Protein AF-A0A6C0AW39-F1 (afdb_monomer_lite)

pLDDT: mean 78.59, std 9.31, range [44.12, 91.0]

InterPro domains:
  IPR001810 F-box domain [PF12937] (2-44)
  IPR001810 F-box domain [PS50181] (1-45)
  IPR036047 F-box-like domain superfamily [SSF81383] (2-57)

Foldseek 3Di:
DDDDDLVVVLVVLLPDELLVLLVQLVVDPVSVVSCVVVLCSCCSHDPVSVVQVVVQVVDDVVVHNSSVVVNVVSNQVSCCVPPPVVVVDDSVNSVVVVVVVVVVVD

Radius of gyration: 15.2 Å; chains: 1; bounding box: 42×30×38 Å

Sequence (106 aa):
MEYIPVELVIKVYTYCSAKELCSCDVLSRKWNNFSKENSYIWRNCRQWSLRFWDNAEARNPKLSKPLKSYRKEVFRLLHYEEMIAPYKISIEEYILMWKYFDTIKN

Organism: NCBI:txid1070528

Structure (mmCIF, N/CA/C/O backbone):
data_AF-A0A6C0AW39-F1
#
_entry.id   AF-A0A6C0AW39-F1
#
loop_
_atom_site.group_PDB
_atom_site.id
_atom_site.type_symbol
_atom_site.label_atom_id
_atom_site.label_alt_id
_atom_site.label_comp_id
_atom_site.label_asym_id
_atom_site.label_entity_id
_atom_site.label_seq_id
_atom_site.pdbx_PDB_ins_code
_atom_site.Cartn_x
_atom_site.Cartn_y
_atom_site.Cartn_z
_atom_site.occupancy
_atom_site.B_iso_or_equiv
_atom_site.auth_seq_id
_atom_site.auth_comp_id
_atom_site.auth_asym_id
_atom_site.auth_atom_id
_atom_site.pdbx_PDB_model_num
ATOM 1 N N . MET A 1 1 ? -26.466 10.382 11.644 1.00 44.12 1 MET A N 1
ATOM 2 C CA . MET A 1 1 ? -25.697 9.377 10.883 1.00 44.12 1 MET A CA 1
ATOM 3 C C . MET A 1 1 ? -24.927 8.557 11.891 1.00 44.12 1 MET A C 1
ATOM 5 O O . MET A 1 1 ? -24.045 9.107 12.539 1.00 44.12 1 MET A O 1
ATOM 9 N N . GLU A 1 2 ? -25.324 7.305 12.097 1.00 51.59 2 GLU A N 1
ATOM 10 C CA . GLU A 1 2 ? -24.568 6.380 12.941 1.00 51.59 2 GLU A CA 1
ATOM 11 C C . GLU A 1 2 ? -23.183 6.172 12.323 1.00 51.59 2 GLU A C 1
ATOM 13 O O . GLU A 1 2 ? -23.048 5.930 11.122 1.00 51.59 2 GLU A O 1
ATOM 18 N N . TYR A 1 3 ? -22.143 6.363 13.130 1.00 80.00 3 TYR A N 1
ATOM 19 C CA . TYR A 1 3 ? -20.775 6.123 12.698 1.00 80.00 3 TYR A CA 1
ATOM 20 C C . TYR A 1 3 ? -20.548 4.616 12.598 1.00 80.00 3 TYR A C 1
ATOM 22 O O . TYR A 1 3 ? -20.852 3.878 13.532 1.00 80.00 3 TYR A O 1
ATOM 30 N N . ILE A 1 4 ? -19.985 4.166 11.475 1.00 82.62 4 ILE A N 1
ATOM 31 C CA . ILE A 1 4 ? -19.530 2.782 11.330 1.00 82.62 4 ILE A CA 1
ATOM 32 C C . ILE A 1 4 ? -18.426 2.536 12.375 1.00 82.62 4 ILE A C 1
ATOM 34 O O . ILE A 1 4 ? -17.472 3.323 12.415 1.00 82.62 4 ILE A O 1
ATOM 38 N N . PRO A 1 5 ? -18.517 1.474 13.196 1.00 91.00 5 PRO A N 1
ATOM 39 C CA . PRO A 1 5 ? -17.470 1.126 14.152 1.00 91.00 5 PRO A CA 1
ATOM 40 C C . PRO A 1 5 ? -16.124 0.893 13.460 1.00 91.00 5 PRO A C 1
ATOM 42 O O . PRO A 1 5 ? -16.060 0.269 12.396 1.00 91.00 5 PRO A O 1
ATOM 45 N N . VAL A 1 6 ? -15.038 1.368 14.074 1.00 88.56 6 VAL A N 1
ATOM 46 C CA . VAL A 1 6 ? -13.672 1.242 13.535 1.00 88.56 6 VAL A CA 1
ATOM 47 C C . VAL A 1 6 ? -13.304 -0.222 13.303 1.00 88.56 6 VAL A C 1
ATOM 49 O O . VAL A 1 6 ? -12.708 -0.562 12.282 1.00 88.56 6 VAL A O 1
ATOM 52 N N . GLU A 1 7 ? -13.728 -1.105 14.200 1.00 90.12 7 GLU A N 1
ATOM 53 C CA . GLU A 1 7 ? -13.486 -2.544 14.131 1.00 90.12 7 GLU A CA 1
ATOM 54 C C . GLU A 1 7 ? -14.136 -3.160 12.889 1.00 90.12 7 GLU A C 1
ATOM 56 O O . GLU A 1 7 ? -13.554 -4.031 12.239 1.00 90.12 7 GLU A O 1
ATOM 61 N N . LEU A 1 8 ? -15.328 -2.681 12.521 1.00 90.38 8 LEU A N 1
ATOM 62 C CA . LEU A 1 8 ? -16.035 -3.157 11.337 1.00 90.38 8 LEU A CA 1
ATOM 63 C C . LEU A 1 8 ? -15.324 -2.706 10.059 1.00 90.38 8 LEU A C 1
ATOM 65 O O . LEU A 1 8 ? -15.179 -3.498 9.130 1.00 90.38 8 LEU A O 1
ATOM 69 N N . VAL A 1 9 ? -14.820 -1.470 10.037 1.00 89.62 9 VAL A N 1
ATOM 70 C CA . VAL A 1 9 ? -14.007 -0.955 8.927 1.00 89.62 9 VAL A CA 1
ATOM 71 C C . VAL A 1 9 ? -12.736 -1.785 8.752 1.00 89.62 9 VAL A C 1
ATOM 73 O O . VAL A 1 9 ? -12.449 -2.217 7.637 1.00 89.62 9 VAL A O 1
ATOM 76 N N . ILE A 1 10 ? -11.998 -2.050 9.838 1.00 89.19 10 ILE A N 1
ATOM 77 C CA . ILE A 1 10 ? -10.793 -2.895 9.808 1.00 89.19 10 ILE A CA 1
ATOM 78 C C . ILE A 1 10 ? -11.140 -4.264 9.227 1.00 89.19 10 ILE A C 1
ATOM 80 O O . ILE A 1 10 ? -10.450 -4.748 8.332 1.00 89.19 10 ILE A O 1
ATOM 84 N N . LYS A 1 11 ? -12.236 -4.870 9.697 1.00 87.94 11 LYS A N 1
ATOM 85 C CA . LYS A 1 11 ? -12.681 -6.181 9.226 1.00 87.94 11 LYS A CA 1
ATOM 86 C C . LYS A 1 11 ? -12.993 -6.169 7.731 1.00 87.94 11 LYS A C 1
ATOM 88 O O . LYS A 1 11 ? -12.504 -7.044 7.028 1.00 87.94 11 LYS A O 1
ATOM 93 N N . VAL A 1 12 ? -13.719 -5.172 7.221 1.00 88.44 12 VAL A N 1
ATOM 94 C CA . VAL A 1 12 ? -13.960 -5.019 5.772 1.00 88.44 12 VAL A CA 1
ATOM 95 C C . VAL A 1 12 ? -12.640 -4.902 5.014 1.00 88.44 12 VAL A C 1
ATOM 97 O O . VAL A 1 12 ? -12.418 -5.627 4.049 1.00 88.44 12 VAL A O 1
ATOM 100 N N . TYR A 1 13 ? -11.730 -4.060 5.500 1.00 86.94 13 TYR A N 1
ATOM 101 C CA . TYR A 1 13 ? -10.433 -3.837 4.874 1.00 86.94 13 TYR A CA 1
ATOM 102 C C . TYR A 1 13 ? -9.572 -5.111 4.801 1.00 86.94 13 TYR A C 1
ATOM 104 O O . TYR A 1 13 ? -8.773 -5.245 3.878 1.00 86.94 13 TYR A O 1
ATOM 112 N N . THR A 1 14 ? -9.736 -6.075 5.718 1.00 82.25 14 THR A N 1
ATOM 113 C CA . THR A 1 14 ? -9.021 -7.363 5.625 1.00 82.25 14 THR A CA 1
ATOM 114 C C . THR A 1 14 ? -9.432 -8.223 4.429 1.00 82.25 14 THR A C 1
ATOM 116 O O . THR A 1 14 ? -8.650 -9.082 4.029 1.00 82.25 14 THR A O 1
ATOM 119 N N . TYR A 1 15 ? -10.609 -7.978 3.843 1.00 84.94 15 TYR A N 1
ATOM 120 C CA . TYR A 1 15 ? -11.073 -8.645 2.622 1.00 84.94 15 TYR A CA 1
ATOM 121 C C . TYR A 1 15 ? -10.711 -7.880 1.346 1.00 84.94 15 TYR A C 1
ATOM 123 O O . TYR A 1 15 ? -10.841 -8.427 0.253 1.00 84.94 15 TYR A O 1
ATOM 131 N N . CYS A 1 16 ? -10.257 -6.633 1.473 1.00 83.69 16 CYS A N 1
ATOM 132 C CA . CYS A 1 16 ? -9.866 -5.813 0.340 1.00 83.69 16 CYS A CA 1
ATOM 133 C C . CYS A 1 16 ? -8.477 -6.208 -0.175 1.00 83.69 16 CYS A C 1
ATOM 135 O O . CYS A 1 16 ? -7.531 -6.447 0.579 1.00 83.69 16 CYS A O 1
ATOM 137 N N . SER A 1 17 ? -8.337 -6.203 -1.493 1.00 82.00 17 SER A N 1
ATOM 138 C CA . SER A 1 17 ? -7.048 -6.225 -2.168 1.00 82.00 17 SER A CA 1
ATOM 139 C C . SER A 1 17 ? -6.259 -4.937 -1.906 1.00 82.00 17 SER A C 1
ATOM 141 O O . SER A 1 17 ? -6.815 -3.884 -1.587 1.00 82.00 17 SER A O 1
ATOM 143 N N . ALA A 1 18 ? -4.942 -4.991 -2.128 1.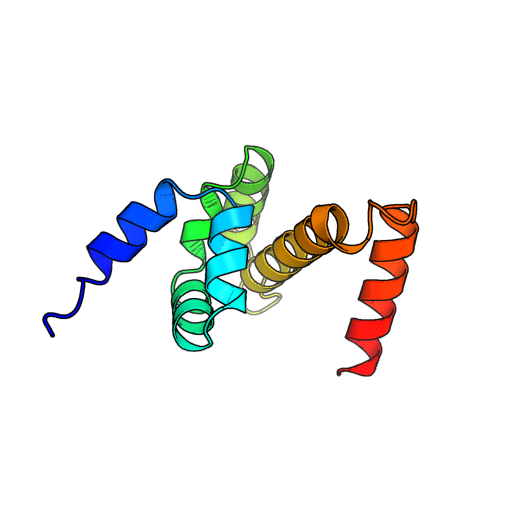00 79.44 18 ALA A N 1
ATOM 144 C CA . ALA A 1 18 ? -4.073 -3.814 -2.054 1.00 79.44 18 ALA A CA 1
ATOM 145 C C . ALA A 1 18 ? -4.583 -2.657 -2.931 1.00 79.44 18 ALA A C 1
ATOM 147 O O . ALA A 1 18 ? -4.518 -1.496 -2.535 1.00 79.44 18 ALA A O 1
ATOM 148 N N . LYS A 1 19 ? -5.125 -2.999 -4.107 1.00 77.94 19 LYS A N 1
ATOM 149 C CA . LYS A 1 19 ? -5.706 -2.058 -5.063 1.00 77.94 19 LYS A CA 1
ATOM 150 C C . LYS A 1 19 ? -6.889 -1.305 -4.456 1.00 77.94 19 LYS A C 1
ATOM 152 O O . LYS A 1 19 ? -6.877 -0.079 -4.439 1.00 77.94 19 LYS A O 1
ATOM 157 N N . GLU A 1 20 ? -7.858 -2.023 -3.896 1.00 84.62 20 GLU A N 1
ATOM 158 C CA . GLU A 1 20 ? -9.050 -1.422 -3.283 1.00 84.62 20 GLU A CA 1
ATOM 159 C C . GLU A 1 20 ? -8.687 -0.539 -2.080 1.00 84.62 20 GLU A C 1
ATOM 161 O O . GLU A 1 20 ? -9.175 0.586 -1.970 1.00 84.62 20 GLU A O 1
ATOM 166 N N . LEU A 1 21 ? -7.758 -0.994 -1.231 1.00 85.06 21 LEU A N 1
ATOM 167 C CA . LEU A 1 21 ? -7.250 -0.204 -0.103 1.00 85.06 21 LEU A CA 1
ATOM 168 C C . LEU A 1 21 ? -6.573 1.095 -0.569 1.00 85.06 21 LEU A C 1
ATOM 170 O O . LEU A 1 21 ? -6.801 2.164 0.005 1.00 85.06 21 LEU A O 1
ATOM 174 N N . CYS A 1 22 ? -5.768 1.027 -1.635 1.00 79.44 22 CYS A N 1
ATOM 175 C CA . CYS A 1 22 ? -5.139 2.202 -2.235 1.00 79.44 22 CYS A CA 1
ATOM 176 C C . CYS A 1 22 ? -6.177 3.165 -2.809 1.00 79.44 22 CYS A C 1
ATOM 178 O O . CYS A 1 22 ? -6.056 4.372 -2.601 1.00 79.44 22 CYS A O 1
ATOM 180 N N . SER A 1 23 ? -7.208 2.656 -3.489 1.00 81.50 23 SER A N 1
ATOM 181 C CA . SER A 1 23 ? -8.294 3.490 -4.004 1.00 81.50 23 SER A CA 1
ATOM 182 C C . SER A 1 23 ? -8.984 4.255 -2.871 1.00 81.50 23 SER A C 1
ATOM 184 O O . SER A 1 23 ? -9.122 5.475 -2.960 1.00 81.50 23 SER A O 1
ATOM 186 N N . CYS A 1 24 ? -9.328 3.596 -1.758 1.00 83.75 24 CYS A N 1
ATOM 187 C CA . CYS A 1 24 ? -9.917 4.263 -0.590 1.00 83.75 24 CYS A CA 1
ATOM 188 C C . CYS A 1 24 ? -9.029 5.397 -0.048 1.00 83.75 24 CYS A C 1
ATOM 190 O O . CYS A 1 24 ? -9.511 6.493 0.250 1.00 83.75 24 CYS A O 1
ATOM 192 N N . ASP A 1 25 ? -7.724 5.152 0.038 1.00 84.25 25 ASP A N 1
ATOM 193 C CA . ASP A 1 25 ? -6.734 6.101 0.546 1.00 84.25 25 ASP A CA 1
ATOM 194 C C . ASP A 1 25 ? -6.503 7.323 -0.352 1.00 84.25 25 ASP A C 1
ATOM 196 O O . ASP A 1 25 ? -6.089 8.370 0.154 1.00 84.25 25 ASP A O 1
ATOM 200 N N . VAL A 1 26 ? -6.709 7.194 -1.664 1.00 78.44 26 VAL A N 1
ATOM 201 C CA . VAL A 1 26 ? -6.609 8.310 -2.621 1.00 78.44 26 VAL A CA 1
ATOM 202 C C . VAL A 1 26 ? -7.888 9.145 -2.608 1.00 78.44 26 VAL A C 1
ATOM 204 O O . VAL A 1 26 ? -7.824 10.369 -2.702 1.00 78.44 26 VAL A O 1
ATOM 207 N N . LEU A 1 27 ? -9.046 8.502 -2.432 1.00 79.12 27 LEU A N 1
ATOM 208 C CA . LEU A 1 27 ? -10.356 9.155 -2.475 1.00 79.12 27 LEU A CA 1
ATOM 209 C C . LEU A 1 27 ? -10.633 10.066 -1.268 1.00 79.12 27 LEU A C 1
ATOM 211 O O . LEU A 1 27 ? -11.456 10.975 -1.365 1.00 79.12 27 LEU A O 1
ATOM 215 N N . SER A 1 28 ? -9.982 9.850 -0.119 1.00 84.19 28 SER A N 1
ATOM 216 C CA . SER A 1 28 ? -10.201 10.689 1.065 1.00 84.19 28 SER A CA 1
ATOM 217 C C . SER A 1 28 ? -8.996 10.777 1.986 1.00 84.19 28 SER A C 1
ATOM 219 O O . SER A 1 28 ? -8.407 9.772 2.382 1.00 84.19 28 SER A O 1
ATOM 221 N N . ARG A 1 29 ? -8.730 11.992 2.481 1.00 84.50 29 ARG A N 1
ATOM 222 C CA . ARG A 1 29 ? -7.756 12.228 3.557 1.00 84.50 29 ARG A CA 1
ATOM 223 C C . ARG A 1 29 ? -8.116 11.472 4.844 1.00 84.50 29 ARG A C 1
ATOM 225 O O . ARG A 1 29 ? -7.213 11.045 5.557 1.00 84.50 29 ARG A O 1
ATOM 232 N N . LYS A 1 30 ? -9.412 11.280 5.128 1.00 88.25 30 LYS A N 1
ATOM 233 C CA . LYS A 1 30 ? -9.880 10.540 6.311 1.00 88.25 30 LYS A CA 1
ATOM 234 C C . LYS A 1 30 ? -9.499 9.061 6.215 1.00 88.25 30 LYS A C 1
ATOM 236 O O . LYS A 1 30 ? -8.879 8.546 7.139 1.00 88.25 30 LYS A O 1
ATOM 241 N N . TRP A 1 31 ? -9.790 8.420 5.081 1.00 86.94 31 TRP A N 1
ATOM 242 C CA . TRP A 1 31 ? -9.391 7.033 4.810 1.00 86.94 31 TRP A CA 1
ATOM 243 C C . TRP A 1 31 ? -7.870 6.882 4.777 1.00 86.94 31 TRP A C 1
ATOM 245 O O . TRP A 1 31 ? -7.325 5.993 5.423 1.00 86.94 31 TRP A O 1
ATOM 255 N N . ASN A 1 32 ? -7.172 7.835 4.153 1.00 85.50 32 ASN A N 1
ATOM 256 C CA . ASN A 1 32 ? -5.716 7.845 4.118 1.00 85.50 32 ASN A CA 1
ATOM 257 C C . ASN A 1 32 ? -5.087 7.816 5.518 1.00 85.50 32 ASN A C 1
ATOM 259 O O . ASN A 1 32 ? -4.152 7.043 5.752 1.00 85.50 32 ASN A O 1
ATOM 263 N N . ASN A 1 33 ? -5.580 8.670 6.422 1.00 87.31 33 ASN A N 1
ATOM 264 C CA . ASN A 1 33 ? -5.111 8.758 7.803 1.00 87.31 33 ASN A CA 1
ATOM 265 C C . ASN A 1 33 ? -5.486 7.503 8.596 1.00 87.31 33 ASN A C 1
ATOM 267 O O . ASN A 1 33 ? -4.618 6.932 9.251 1.00 87.31 33 ASN A O 1
ATOM 271 N N . PHE A 1 34 ? -6.709 6.999 8.431 1.00 89.12 34 PHE A N 1
ATOM 272 C CA . PHE A 1 34 ? -7.144 5.742 9.035 1.00 89.12 34 PHE A CA 1
ATOM 273 C C . PHE A 1 34 ? -6.209 4.574 8.681 1.00 89.12 34 PHE A C 1
ATOM 275 O O . PHE A 1 34 ? -5.716 3.876 9.566 1.00 89.12 34 PHE A O 1
ATOM 282 N N . SER A 1 35 ? -5.864 4.413 7.401 1.00 84.38 35 SER A N 1
ATOM 283 C CA . SER A 1 35 ? -4.913 3.393 6.942 1.00 84.38 35 SER A CA 1
ATOM 284 C C . SER A 1 35 ? -3.471 3.658 7.399 1.00 84.38 35 SER A C 1
ATOM 286 O O . SER A 1 35 ? -2.634 2.758 7.350 1.00 84.38 35 SER A O 1
ATOM 288 N N . LYS A 1 36 ? -3.112 4.903 7.776 1.00 82.06 36 LYS A N 1
ATOM 289 C CA . LYS A 1 36 ? -1.780 5.226 8.349 1.00 82.06 36 LYS A CA 1
ATOM 290 C C . LYS A 1 36 ? -1.704 4.736 9.784 1.00 82.06 36 LYS A C 1
ATOM 292 O O . LYS A 1 36 ? -0.711 4.119 10.154 1.00 82.06 36 LYS A O 1
ATOM 297 N N . GLU A 1 37 ? -2.752 5.006 10.547 1.00 86.62 37 GLU A N 1
ATOM 298 C CA . GLU A 1 37 ? -2.894 4.591 11.940 1.00 86.62 37 GLU A CA 1
ATOM 299 C C . GLU A 1 37 ? -3.037 3.067 12.052 1.00 86.62 37 GLU A C 1
ATOM 301 O O . GLU A 1 37 ? -2.478 2.460 12.959 1.00 86.62 37 GLU A O 1
ATOM 306 N N . ASN A 1 38 ? -3.666 2.430 11.060 1.00 85.81 38 ASN A N 1
ATOM 307 C CA . ASN A 1 38 ? -3.901 0.987 11.010 1.00 85.81 38 ASN A CA 1
ATOM 308 C C . ASN A 1 38 ? -3.069 0.294 9.920 1.00 85.81 38 ASN A C 1
ATOM 310 O O . ASN A 1 38 ? -3.579 -0.472 9.106 1.00 85.81 38 ASN A O 1
ATOM 314 N N . SER A 1 39 ? -1.762 0.566 9.868 1.00 79.06 39 SER A N 1
ATOM 315 C CA . SER A 1 39 ? -0.906 0.044 8.788 1.00 79.06 39 SER A CA 1
ATOM 316 C C . SER A 1 39 ? -0.886 -1.493 8.672 1.00 79.06 39 SER A C 1
ATOM 318 O O . SER A 1 39 ? -0.686 -2.003 7.572 1.00 79.06 39 SER A O 1
ATOM 320 N N . TYR A 1 40 ? -1.167 -2.232 9.752 1.00 80.38 40 TYR A N 1
ATOM 321 C CA . TYR A 1 40 ? -1.227 -3.705 9.773 1.00 80.38 40 TYR A CA 1
ATOM 322 C C . TYR A 1 40 ? -2.256 -4.315 8.819 1.00 80.38 40 TYR A C 1
ATOM 324 O O . TYR A 1 40 ? -2.112 -5.468 8.422 1.00 80.38 40 TYR A O 1
ATOM 332 N N . ILE A 1 41 ? -3.262 -3.550 8.397 1.00 82.69 41 ILE A N 1
ATOM 333 C CA . ILE A 1 41 ? -4.263 -3.993 7.425 1.00 82.69 41 ILE A CA 1
ATOM 334 C C . ILE A 1 41 ? -3.601 -4.440 6.106 1.00 82.69 41 ILE A C 1
ATOM 336 O O . ILE A 1 41 ? -4.036 -5.394 5.462 1.00 82.69 41 ILE A O 1
ATOM 340 N N . TRP A 1 42 ? -2.486 -3.807 5.732 1.00 78.94 42 TRP A N 1
ATOM 341 C CA . TRP A 1 42 ? -1.750 -4.119 4.508 1.00 78.94 42 TRP A CA 1
ATOM 342 C C . TRP A 1 42 ? -1.004 -5.464 4.559 1.00 78.94 42 TRP A C 1
ATOM 344 O O . TRP A 1 42 ? -0.454 -5.898 3.542 1.00 78.94 42 TRP A O 1
ATOM 354 N N . ARG A 1 43 ? -0.991 -6.152 5.712 1.00 75.00 43 ARG A N 1
ATOM 355 C CA . ARG A 1 43 ? -0.385 -7.481 5.878 1.00 75.00 43 ARG A CA 1
ATOM 356 C C . ARG A 1 43 ? -1.052 -8.537 4.99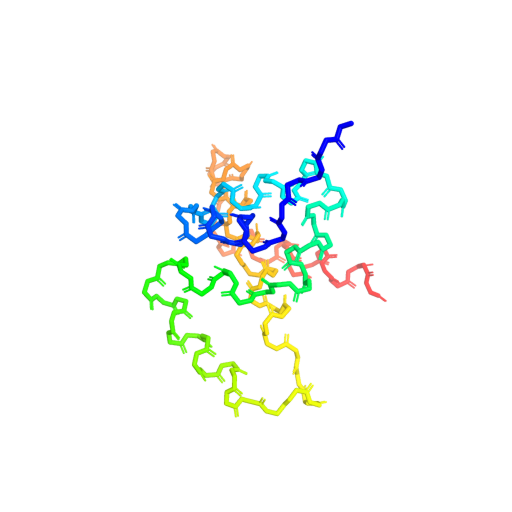8 1.00 75.00 43 ARG A C 1
ATOM 358 O O . ARG A 1 43 ? -0.364 -9.435 4.528 1.00 75.00 43 ARG A O 1
ATOM 365 N N . ASN A 1 44 ? -2.341 -8.392 4.694 1.00 70.38 44 ASN A N 1
ATOM 366 C CA . ASN A 1 44 ? -3.094 -9.369 3.897 1.00 70.38 44 ASN A CA 1
ATOM 367 C C . ASN A 1 44 ? -2.852 -9.252 2.378 1.00 70.38 44 ASN A C 1
ATOM 369 O O . ASN A 1 44 ? -3.351 -10.054 1.589 1.00 70.38 44 ASN A O 1
ATOM 373 N N . CYS A 1 45 ? -2.052 -8.277 1.944 1.00 70.19 45 CYS A N 1
ATOM 374 C CA . CYS A 1 45 ? -1.786 -8.006 0.536 1.00 70.19 45 CYS A CA 1
ATOM 375 C C . CYS A 1 45 ? -0.654 -8.897 -0.046 1.00 70.19 45 CYS A C 1
ATOM 377 O O . CYS A 1 45 ? 0.455 -8.417 -0.232 1.00 70.19 45 CYS A O 1
ATOM 379 N N . ARG A 1 46 ? -0.955 -10.156 -0.424 1.00 63.56 46 ARG A N 1
ATOM 380 C CA . ARG A 1 46 ? -0.074 -11.173 -1.090 1.00 63.56 46 ARG A CA 1
ATOM 381 C C . ARG A 1 46 ? 1.045 -11.808 -0.238 1.00 63.56 46 ARG A C 1
ATOM 383 O O . ARG A 1 46 ? 1.632 -11.192 0.619 1.00 63.56 46 ARG A O 1
ATOM 390 N N . GLN A 1 47 ? 1.471 -13.035 -0.555 1.00 56.47 47 GLN A N 1
ATOM 391 C CA . GLN A 1 47 ? 2.471 -13.793 0.235 1.00 56.47 47 GLN A CA 1
ATOM 392 C C . GLN A 1 47 ? 3.830 -13.100 0.494 1.00 56.47 47 GLN A C 1
ATOM 394 O O . GLN A 1 47 ? 4.449 -13.347 1.530 1.00 56.47 47 GLN A O 1
ATOM 399 N N . TRP A 1 48 ? 4.315 -12.241 -0.410 1.00 57.72 48 TRP A N 1
ATOM 400 C CA . TRP A 1 48 ? 5.548 -11.472 -0.178 1.00 57.72 48 TRP A CA 1
ATOM 401 C C . TRP A 1 48 ? 5.380 -10.416 0.930 1.00 57.72 48 TRP A C 1
ATOM 403 O O . TRP A 1 48 ? 6.342 -10.149 1.655 1.00 57.72 48 TRP A O 1
ATOM 413 N N . SER A 1 49 ? 4.162 -9.890 1.136 1.00 63.16 49 SER A N 1
ATOM 414 C CA . SER A 1 49 ? 3.867 -8.965 2.238 1.00 63.16 49 SER A CA 1
ATOM 415 C C . SER A 1 49 ? 4.078 -9.613 3.589 1.00 63.16 49 SER A C 1
ATOM 417 O O . SER A 1 49 ? 4.601 -8.954 4.472 1.00 63.16 49 SER A O 1
ATOM 419 N N . LEU A 1 50 ? 3.723 -10.891 3.750 1.00 63.03 50 LEU A N 1
ATOM 420 C CA . LEU A 1 50 ? 3.824 -11.587 5.031 1.00 63.03 50 LEU A CA 1
ATOM 421 C C . LEU A 1 50 ? 5.281 -11.654 5.493 1.00 63.03 50 LEU A C 1
ATOM 423 O O . LEU A 1 50 ? 5.600 -11.204 6.588 1.00 63.03 50 LEU A O 1
ATOM 427 N N . ARG A 1 51 ? 6.190 -12.087 4.607 1.00 68.19 51 ARG A N 1
ATOM 428 C CA . ARG A 1 51 ? 7.630 -12.131 4.912 1.00 68.19 51 ARG A CA 1
ATOM 429 C C . ARG A 1 51 ? 8.230 -10.739 5.100 1.00 68.19 51 ARG A C 1
ATOM 431 O O . ARG A 1 51 ? 9.104 -10.563 5.944 1.00 68.19 51 ARG A O 1
ATOM 438 N N . PHE A 1 52 ? 7.807 -9.751 4.309 1.00 70.44 52 PHE A N 1
ATOM 439 C CA . PHE A 1 52 ? 8.241 -8.368 4.506 1.00 70.44 52 PHE A CA 1
ATOM 440 C C . PHE A 1 52 ? 7.791 -7.851 5.879 1.00 70.44 52 PHE A C 1
ATOM 442 O O . PHE A 1 52 ? 8.573 -7.213 6.579 1.00 70.44 52 PHE A O 1
ATOM 449 N N . TRP A 1 53 ? 6.547 -8.136 6.259 1.00 72.75 53 TRP A N 1
ATOM 450 C CA . TRP A 1 53 ? 5.914 -7.638 7.471 1.00 72.75 53 TRP A CA 1
ATOM 451 C C . TRP A 1 53 ? 6.550 -8.228 8.723 1.00 72.75 53 TRP A C 1
ATOM 453 O O . TRP A 1 53 ? 6.965 -7.468 9.592 1.00 72.75 53 TRP A O 1
ATOM 463 N N . ASP A 1 54 ? 6.734 -9.550 8.766 1.00 75.62 54 ASP A N 1
ATOM 464 C CA . ASP A 1 54 ? 7.389 -10.231 9.888 1.00 75.62 54 ASP A CA 1
ATOM 465 C C . ASP A 1 54 ? 8.822 -9.686 10.091 1.00 75.62 54 ASP A C 1
ATOM 467 O O . ASP A 1 54 ? 9.244 -9.369 11.204 1.00 75.62 54 ASP A O 1
ATOM 471 N N . ASN A 1 55 ? 9.551 -9.455 8.992 1.00 76.00 55 ASN A N 1
ATOM 472 C CA . ASN A 1 55 ? 10.876 -8.830 9.026 1.00 76.00 55 ASN A CA 1
ATOM 473 C C . ASN A 1 55 ? 10.842 -7.342 9.418 1.00 76.00 55 ASN A C 1
ATOM 475 O O . ASN A 1 55 ? 11.815 -6.828 9.969 1.00 76.00 55 ASN A O 1
ATOM 479 N N . ALA A 1 56 ? 9.774 -6.620 9.084 1.00 72.06 56 ALA A N 1
ATOM 480 C CA . ALA A 1 56 ? 9.608 -5.208 9.403 1.00 72.06 56 ALA A CA 1
ATOM 481 C C . ALA A 1 56 ? 9.235 -4.993 10.876 1.00 72.06 56 ALA A C 1
ATOM 483 O O . ALA A 1 56 ? 9.739 -4.046 11.477 1.00 72.06 56 ALA A O 1
ATOM 484 N N . GLU A 1 57 ? 8.412 -5.871 11.454 1.00 75.50 57 GLU A N 1
ATOM 485 C CA . GLU A 1 57 ? 8.082 -5.892 12.886 1.00 75.50 57 GLU A CA 1
ATOM 486 C C . GLU A 1 57 ? 9.296 -6.263 13.745 1.00 75.50 57 GLU A C 1
ATOM 488 O O . GLU A 1 57 ? 9.490 -5.690 14.815 1.00 75.50 57 GLU A O 1
ATOM 493 N N . ALA A 1 58 ? 10.170 -7.145 13.250 1.00 79.00 58 ALA A N 1
ATOM 494 C CA . ALA A 1 58 ? 11.409 -7.513 13.936 1.00 79.00 58 ALA A CA 1
ATOM 495 C C . ALA A 1 58 ? 12.483 -6.399 13.945 1.00 79.00 58 ALA A C 1
ATOM 497 O O . ALA A 1 58 ? 13.469 -6.488 14.679 1.00 79.00 58 ALA A O 1
ATOM 498 N N . ARG A 1 59 ? 12.340 -5.346 13.125 1.00 77.12 59 ARG A N 1
ATOM 4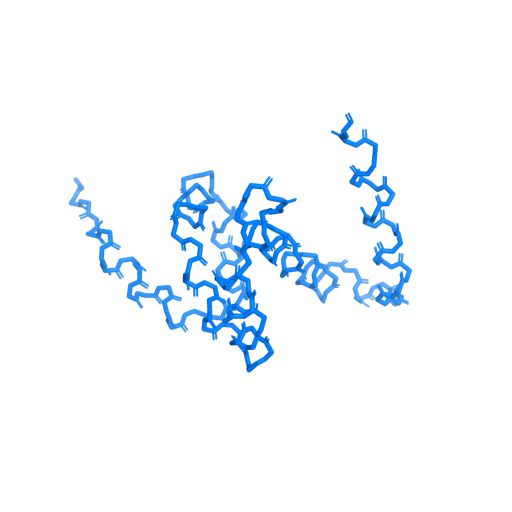99 C CA . ARG A 1 59 ? 13.327 -4.254 13.020 1.00 77.12 59 ARG A CA 1
ATOM 500 C C . ARG A 1 59 ? 13.096 -3.171 14.067 1.00 77.12 59 ARG A C 1
ATOM 502 O O . ARG A 1 59 ? 11.971 -2.780 14.349 1.00 77.12 59 ARG A O 1
ATOM 509 N N . ASN A 1 60 ? 14.189 -2.578 14.552 1.00 73.69 60 ASN A N 1
ATOM 510 C CA . ASN A 1 60 ? 14.124 -1.437 15.464 1.00 73.69 60 ASN A CA 1
ATOM 511 C C . ASN A 1 60 ? 13.536 -0.184 14.760 1.00 73.69 60 ASN A C 1
ATOM 513 O O . ASN A 1 60 ? 14.183 0.358 13.852 1.00 73.69 60 ASN A O 1
ATOM 517 N N . PRO A 1 61 ? 12.377 0.344 15.205 1.00 68.44 61 PRO A N 1
ATOM 518 C CA . PRO A 1 61 ? 11.716 1.495 14.580 1.00 68.44 61 PRO A CA 1
ATOM 519 C C . PRO A 1 61 ? 12.510 2.807 14.659 1.00 68.44 61 PRO A C 1
ATOM 521 O O . PRO A 1 61 ? 12.233 3.746 13.910 1.00 68.44 61 PRO A O 1
ATOM 524 N N . LYS A 1 62 ? 13.491 2.897 15.571 1.00 69.25 62 LYS A N 1
ATOM 525 C CA . LYS A 1 62 ? 14.365 4.073 15.711 1.00 69.25 62 LYS A CA 1
ATOM 526 C C . LYS A 1 62 ? 15.355 4.209 14.552 1.00 69.25 62 LYS A C 1
ATOM 528 O O . LYS A 1 62 ? 15.801 5.316 14.279 1.00 69.25 62 LYS A O 1
ATOM 533 N N . LEU A 1 63 ? 15.678 3.106 13.871 1.00 68.38 63 LEU A N 1
ATOM 534 C CA . LEU A 1 63 ? 16.618 3.087 12.743 1.00 68.38 63 LEU A CA 1
ATOM 535 C C . LEU A 1 63 ? 15.915 3.301 11.401 1.00 68.38 63 LEU A C 1
ATOM 537 O O . LEU A 1 63 ? 16.467 3.908 10.490 1.00 68.38 63 LEU A O 1
ATOM 541 N N . SER A 1 64 ? 14.692 2.791 11.257 1.00 70.00 64 SER A N 1
ATOM 542 C CA . SER A 1 64 ? 13.896 2.951 10.041 1.00 70.00 64 SER A CA 1
ATOM 543 C C . SER A 1 64 ? 12.410 2.779 10.347 1.00 70.00 64 SER A C 1
ATOM 545 O O . SER A 1 64 ? 12.048 2.133 11.325 1.00 70.00 64 SER A O 1
ATOM 547 N N . LYS A 1 65 ? 11.536 3.327 9.493 1.00 74.12 65 LYS A N 1
ATOM 548 C CA . LYS A 1 65 ? 10.077 3.116 9.559 1.00 74.12 65 LYS A CA 1
ATOM 549 C C . LYS A 1 65 ? 9.638 2.163 8.438 1.00 74.12 65 LYS A C 1
ATOM 551 O O . LYS A 1 65 ? 9.006 2.621 7.482 1.00 74.12 65 LYS A O 1
ATOM 556 N N . PRO A 1 66 ? 9.981 0.862 8.510 1.00 70.44 66 PRO A N 1
ATOM 557 C CA . PRO A 1 66 ? 9.837 -0.072 7.394 1.00 70.44 66 PRO A CA 1
ATOM 558 C C . PRO A 1 66 ? 8.386 -0.209 6.919 1.00 70.44 66 PRO A C 1
ATOM 560 O O . PRO A 1 66 ? 8.161 -0.285 5.719 1.00 70.44 66 PRO A O 1
ATOM 563 N N . LEU A 1 67 ? 7.396 -0.114 7.814 1.00 72.88 67 LEU A N 1
ATOM 564 C CA . LEU A 1 67 ? 5.971 -0.165 7.451 1.00 72.88 67 LEU A CA 1
ATOM 565 C C . LEU A 1 67 ? 5.500 1.065 6.655 1.00 72.88 67 LEU A C 1
ATOM 567 O O . LEU A 1 67 ? 4.664 0.960 5.758 1.00 72.88 67 LEU A O 1
ATOM 571 N N . LYS A 1 68 ? 6.074 2.246 6.926 1.00 73.62 68 LYS A N 1
ATOM 572 C CA . LYS A 1 68 ? 5.810 3.454 6.126 1.00 73.62 68 LYS A CA 1
ATOM 573 C C . LYS A 1 68 ? 6.413 3.309 4.729 1.00 73.62 68 LYS A C 1
ATOM 575 O O . LYS A 1 68 ? 5.773 3.685 3.749 1.00 73.62 68 LYS A O 1
ATOM 580 N N . SER A 1 69 ? 7.623 2.756 4.646 1.00 75.62 69 SER A N 1
ATOM 581 C CA . SER A 1 69 ? 8.286 2.453 3.375 1.00 75.62 69 SER A CA 1
ATOM 582 C C . SER A 1 69 ? 7.532 1.387 2.582 1.00 75.62 69 SER A C 1
ATOM 584 O O . SER A 1 69 ? 7.361 1.545 1.383 1.00 75.62 69 SER A O 1
ATOM 586 N N . TYR A 1 70 ? 7.001 0.364 3.249 1.00 75.81 70 TYR A N 1
ATOM 587 C CA . TYR A 1 70 ? 6.182 -0.679 2.639 1.00 75.81 70 TYR A CA 1
ATOM 588 C C . TYR A 1 70 ? 4.920 -0.139 1.997 1.00 75.81 70 TYR A C 1
ATOM 590 O O . TYR A 1 70 ? 4.651 -0.409 0.835 1.00 75.81 70 TYR A O 1
ATOM 598 N N . ARG A 1 71 ? 4.162 0.682 2.729 1.00 75.62 71 ARG A N 1
ATOM 599 C CA . ARG A 1 71 ? 2.976 1.305 2.153 1.00 75.62 71 ARG A CA 1
ATOM 600 C C . ARG A 1 71 ? 3.352 2.143 0.936 1.00 75.62 71 ARG A C 1
ATOM 602 O O . ARG A 1 71 ? 2.730 1.991 -0.104 1.00 75.62 71 ARG A O 1
ATOM 609 N N . LYS A 1 72 ? 4.395 2.977 1.028 1.00 78.50 72 LYS A N 1
ATOM 610 C CA . LYS A 1 72 ? 4.898 3.726 -0.136 1.00 78.50 72 LYS A CA 1
ATOM 611 C C . LYS A 1 72 ? 5.240 2.806 -1.314 1.00 78.50 72 LYS A C 1
ATOM 613 O O . LYS A 1 72 ? 4.907 3.145 -2.442 1.00 78.50 72 LYS A O 1
ATOM 618 N N . GLU A 1 73 ? 5.860 1.662 -1.047 1.00 78.06 73 GLU A N 1
ATOM 619 C CA . GLU A 1 73 ? 6.203 0.657 -2.053 1.00 78.06 73 GLU A CA 1
ATOM 620 C C . GLU A 1 73 ? 4.959 0.076 -2.733 1.00 78.06 73 GLU A C 1
ATOM 622 O O . GLU A 1 73 ? 4.891 0.032 -3.957 1.00 78.06 73 GLU A O 1
ATOM 627 N N . VAL A 1 74 ? 3.941 -0.292 -1.953 1.00 78.19 74 VAL A N 1
ATOM 628 C CA . VAL A 1 74 ? 2.661 -0.794 -2.471 1.00 78.19 74 VAL A CA 1
ATOM 629 C C . VAL A 1 74 ? 1.971 0.259 -3.341 1.00 78.19 74 VAL A C 1
ATOM 631 O O . VAL A 1 74 ? 1.566 -0.045 -4.460 1.00 78.19 74 VAL A O 1
ATOM 634 N N . PHE A 1 75 ? 1.909 1.514 -2.881 1.00 77.62 75 PHE A N 1
ATOM 635 C CA . PHE A 1 75 ? 1.377 2.624 -3.682 1.00 77.62 75 PHE A CA 1
ATOM 636 C C . PHE A 1 75 ? 2.149 2.815 -4.984 1.00 77.62 75 PHE A C 1
ATOM 638 O O . PHE A 1 75 ? 1.545 3.048 -6.029 1.00 77.62 75 PHE A O 1
ATOM 645 N N . ARG A 1 76 ? 3.479 2.712 -4.926 1.00 81.31 76 ARG A N 1
ATOM 646 C CA . ARG A 1 76 ? 4.340 2.840 -6.096 1.00 81.31 76 ARG A CA 1
ATOM 647 C C . ARG A 1 76 ? 4.020 1.757 -7.122 1.00 81.31 76 ARG A C 1
ATOM 649 O O . ARG A 1 76 ? 3.781 2.100 -8.275 1.00 81.31 76 ARG A O 1
ATOM 656 N N . LEU A 1 77 ? 3.987 0.490 -6.712 1.00 78.31 77 LEU A N 1
ATOM 657 C CA . LEU A 1 77 ? 3.711 -0.643 -7.602 1.00 78.31 77 LEU A CA 1
ATOM 658 C C . LEU A 1 77 ? 2.303 -0.580 -8.206 1.00 78.31 77 LEU A C 1
ATOM 660 O O . LEU A 1 77 ? 2.142 -0.815 -9.395 1.00 78.31 77 LEU A O 1
ATOM 664 N N . LEU A 1 78 ? 1.295 -0.189 -7.428 1.00 75.62 78 LEU A N 1
ATOM 665 C CA . LEU A 1 78 ? -0.065 -0.048 -7.952 1.00 75.62 78 LEU A CA 1
ATOM 666 C C . LEU A 1 78 ? -0.188 1.121 -8.933 1.00 75.62 78 LEU A C 1
ATOM 668 O O . LEU A 1 78 ? -0.791 0.976 -9.991 1.00 75.62 78 LEU A O 1
ATOM 672 N N . HIS A 1 79 ? 0.434 2.265 -8.634 1.00 80.50 79 HIS A N 1
ATOM 673 C CA . HIS A 1 79 ? 0.456 3.383 -9.577 1.00 80.50 79 HIS A CA 1
ATOM 674 C C . HIS A 1 79 ? 1.183 3.012 -10.875 1.00 80.50 79 HIS A C 1
ATOM 676 O O . HIS A 1 79 ? 0.748 3.422 -11.950 1.00 80.50 79 HIS A O 1
ATOM 682 N N . TYR A 1 80 ? 2.235 2.188 -10.793 1.00 80.31 80 TYR A N 1
ATOM 683 C CA . TYR A 1 80 ? 2.846 1.606 -11.982 1.00 80.31 80 TYR A CA 1
ATOM 684 C C . TYR A 1 80 ? 1.824 0.808 -12.793 1.00 80.31 80 TYR A C 1
ATOM 686 O O . TYR A 1 80 ? 1.574 1.145 -13.945 1.00 80.31 80 TYR A O 1
ATOM 694 N N . GLU A 1 81 ? 1.214 -0.211 -12.183 1.00 78.25 81 GLU A N 1
ATOM 695 C CA . GLU A 1 81 ? 0.294 -1.133 -12.856 1.00 78.25 81 GLU A CA 1
ATOM 696 C C . GLU A 1 81 ? -0.905 -0.416 -13.503 1.00 78.25 81 GLU A C 1
ATOM 698 O O . GLU A 1 81 ? -1.327 -0.793 -14.594 1.00 78.25 81 GLU A O 1
ATOM 703 N N . GLU A 1 82 ? -1.446 0.625 -12.863 1.00 79.25 82 GLU A N 1
ATOM 704 C CA . GLU A 1 82 ? -2.686 1.277 -13.310 1.00 79.25 82 GLU A CA 1
ATOM 705 C C . GLU A 1 82 ? -2.475 2.483 -14.222 1.00 79.25 82 GLU A C 1
ATOM 707 O O . GLU A 1 82 ? -3.250 2.692 -15.155 1.00 79.25 82 GLU A O 1
ATOM 712 N N . MET A 1 83 ? -1.455 3.296 -13.944 1.00 80.50 83 MET A N 1
ATOM 713 C CA . MET A 1 83 ? -1.306 4.611 -14.572 1.00 80.50 83 MET A CA 1
ATOM 714 C C . MET A 1 83 ? -0.127 4.674 -15.533 1.00 80.50 83 MET A C 1
ATOM 716 O O . MET A 1 83 ? -0.123 5.532 -16.404 1.00 80.50 83 MET A O 1
ATOM 720 N N . ILE A 1 84 ? 0.876 3.805 -15.385 1.00 84.62 84 ILE A N 1
ATOM 721 C CA . ILE A 1 84 ? 2.150 3.921 -16.111 1.00 84.62 84 ILE A CA 1
ATOM 722 C C . ILE A 1 84 ? 2.369 2.748 -17.068 1.00 84.62 84 ILE A C 1
ATOM 724 O O . ILE A 1 84 ? 2.750 2.963 -18.217 1.00 84.62 84 ILE A O 1
ATOM 728 N N . ALA A 1 85 ? 2.068 1.521 -16.643 1.00 80.25 85 ALA A N 1
ATOM 729 C CA . ALA A 1 85 ? 2.219 0.309 -17.443 1.00 80.25 85 ALA A CA 1
ATOM 730 C C . ALA A 1 85 ? 1.504 0.372 -18.813 1.00 80.25 85 ALA A C 1
ATOM 732 O O . ALA A 1 85 ? 2.102 -0.080 -19.795 1.00 80.25 85 ALA A O 1
ATOM 733 N N . PRO A 1 86 ? 0.309 0.992 -18.963 1.00 90.94 86 PRO A N 1
ATOM 734 C CA . PRO A 1 86 ? -0.323 1.170 -20.277 1.00 90.94 86 PRO A CA 1
ATOM 735 C C . PRO A 1 86 ? 0.524 1.966 -21.284 1.00 90.94 86 PRO A C 1
ATOM 737 O O . PRO A 1 86 ? 0.389 1.776 -22.492 1.00 90.94 86 PRO A O 1
ATOM 740 N N . TYR A 1 87 ? 1.432 2.817 -20.800 1.00 88.06 87 TYR A N 1
ATOM 741 C CA . TYR A 1 87 ? 2.351 3.613 -21.616 1.00 88.06 87 TYR A CA 1
ATOM 742 C C . TYR A 1 87 ? 3.656 2.877 -21.954 1.00 88.06 87 TYR A C 1
ATOM 744 O O . TYR A 1 87 ? 4.567 3.481 -22.512 1.00 88.06 87 TYR A O 1
ATOM 752 N N . LYS A 1 88 ? 3.752 1.573 -21.645 1.00 89.81 88 LYS A N 1
ATOM 753 C CA . LYS A 1 88 ? 4.909 0.704 -21.939 1.00 89.81 88 LYS A CA 1
ATOM 754 C C . LYS A 1 88 ? 6.234 1.157 -21.312 1.00 89.81 88 LYS A C 1
ATOM 756 O O . LYS A 1 88 ? 7.296 0.763 -21.782 1.00 89.81 88 LYS A O 1
ATOM 761 N N . ILE A 1 89 ? 6.175 1.950 -20.247 1.00 86.88 89 ILE A N 1
ATOM 762 C CA . ILE A 1 89 ? 7.343 2.262 -19.419 1.00 86.88 89 ILE A CA 1
ATOM 763 C C . ILE A 1 89 ? 7.671 1.014 -18.588 1.00 86.88 89 ILE A C 1
ATOM 765 O O . ILE A 1 89 ? 6.768 0.374 -18.034 1.00 86.88 89 ILE A O 1
ATOM 769 N N . SER A 1 90 ? 8.946 0.639 -18.506 1.00 89.44 90 SER A N 1
ATOM 770 C CA . SER A 1 90 ? 9.367 -0.500 -17.683 1.00 89.44 90 SER A CA 1
ATOM 771 C C . SER A 1 90 ? 9.252 -0.180 -16.190 1.00 89.44 90 SER A C 1
ATOM 773 O O . SER A 1 90 ? 9.274 0.981 -15.766 1.00 89.44 90 SER A O 1
ATOM 775 N N . ILE A 1 91 ? 9.118 -1.214 -15.361 1.00 82.81 91 ILE A N 1
ATOM 776 C CA . ILE A 1 91 ? 9.011 -1.026 -13.913 1.00 82.81 91 ILE A CA 1
ATOM 777 C C . ILE A 1 91 ? 10.303 -0.431 -13.334 1.00 82.81 91 ILE A C 1
ATOM 779 O O . ILE A 1 91 ? 10.250 0.378 -12.408 1.00 82.81 91 ILE A O 1
ATOM 783 N N . GLU A 1 92 ? 11.456 -0.756 -13.919 1.00 87.50 92 GLU A N 1
ATOM 784 C CA . GLU A 1 92 ? 12.764 -0.216 -13.555 1.00 87.50 92 GLU A CA 1
ATOM 785 C C . GLU A 1 92 ? 12.857 1.291 -13.828 1.00 87.50 92 GLU A C 1
ATOM 787 O O . GLU A 1 92 ? 13.253 2.053 -12.940 1.00 87.50 92 GLU A O 1
ATOM 792 N N . GLU A 1 93 ? 12.448 1.731 -15.023 1.00 87.06 93 GLU A N 1
ATOM 793 C CA . GLU A 1 93 ? 12.406 3.152 -15.399 1.00 87.06 93 GLU A CA 1
ATOM 794 C C . GLU A 1 93 ? 11.468 3.933 -14.481 1.00 87.06 93 GLU A C 1
ATOM 796 O O . GLU A 1 93 ? 11.825 4.990 -13.957 1.00 87.06 93 GLU A O 1
ATOM 801 N N . TYR A 1 94 ? 10.289 3.379 -14.208 1.00 87.19 94 TYR A N 1
ATOM 802 C CA . TYR A 1 94 ? 9.336 4.000 -13.306 1.00 87.19 94 TYR A CA 1
ATOM 803 C C . TYR A 1 94 ? 9.862 4.101 -11.864 1.00 87.19 94 TYR A C 1
ATOM 805 O O . TYR A 1 94 ? 9.715 5.144 -11.220 1.00 87.19 94 TYR A O 1
ATOM 813 N N . ILE A 1 95 ? 10.525 3.062 -11.344 1.00 84.44 95 ILE A N 1
ATOM 814 C CA . ILE A 1 95 ? 11.163 3.108 -10.020 1.00 84.44 95 ILE A CA 1
ATOM 815 C C . ILE A 1 95 ? 12.230 4.208 -9.974 1.00 84.44 95 ILE A C 1
ATOM 817 O O . ILE A 1 95 ? 12.343 4.901 -8.957 1.00 84.44 95 ILE A O 1
ATOM 821 N N . LEU A 1 96 ? 13.001 4.385 -11.051 1.00 87.06 96 LEU A N 1
ATOM 822 C CA . LEU A 1 96 ? 14.005 5.441 -11.158 1.00 87.06 96 LEU A CA 1
ATOM 823 C C . LEU A 1 96 ? 13.356 6.834 -11.124 1.00 87.06 96 LEU A C 1
ATOM 825 O O . LEU A 1 96 ? 13.766 7.679 -10.325 1.00 87.06 96 LEU A O 1
ATOM 829 N N . MET A 1 97 ? 12.298 7.046 -11.913 1.00 85.50 97 MET A N 1
ATOM 830 C CA . MET A 1 97 ? 11.522 8.292 -11.917 1.00 85.50 97 MET A CA 1
ATOM 831 C C . MET A 1 97 ? 10.928 8.591 -10.538 1.00 85.50 97 MET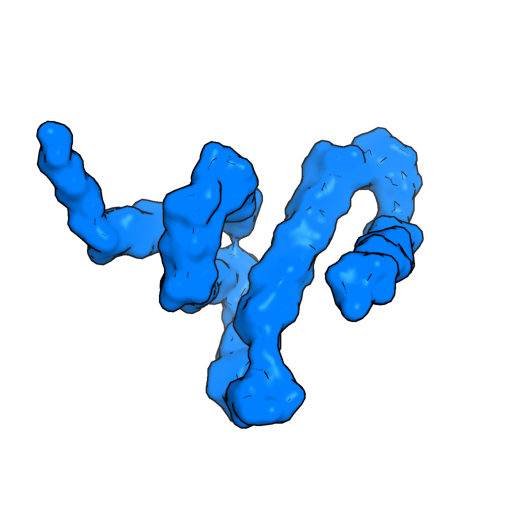 A C 1
ATOM 833 O O . MET A 1 97 ? 11.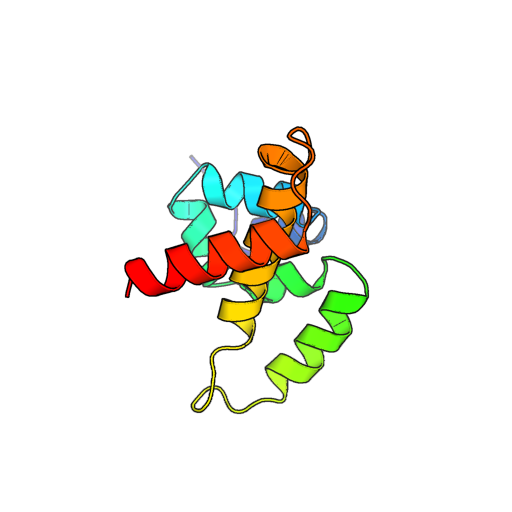038 9.706 -10.034 1.00 85.50 97 MET A O 1
ATOM 837 N N . TRP A 1 98 ? 10.336 7.591 -9.884 1.00 82.50 98 TRP A N 1
ATOM 838 C CA . TRP A 1 98 ? 9.749 7.763 -8.558 1.00 82.50 98 TRP A CA 1
ATOM 839 C C . TRP A 1 98 ? 10.798 8.139 -7.509 1.00 82.50 98 TRP A C 1
ATOM 841 O O . TRP A 1 98 ? 10.559 9.030 -6.695 1.00 82.50 98 TRP A O 1
ATOM 851 N N . LYS A 1 99 ? 11.973 7.493 -7.532 1.00 82.81 99 LYS A N 1
ATOM 852 C CA . LYS A 1 99 ? 13.100 7.850 -6.653 1.00 82.81 99 LYS A CA 1
ATOM 853 C C . LYS A 1 99 ? 13.517 9.305 -6.856 1.00 82.81 99 LYS A C 1
ATOM 855 O O . LYS A 1 99 ? 13.697 10.008 -5.867 1.00 82.81 99 LYS A O 1
ATOM 860 N N . TYR A 1 100 ? 13.600 9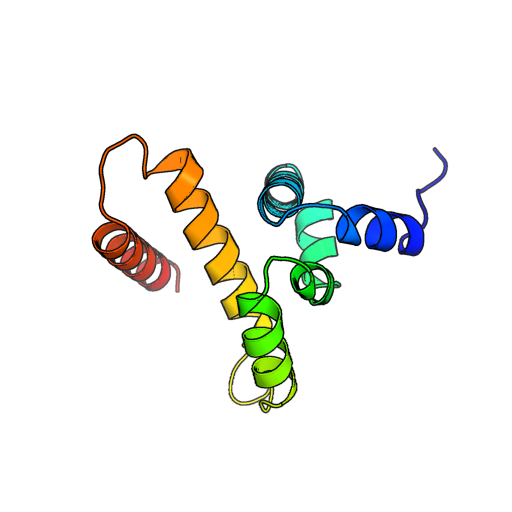.751 -8.109 1.00 82.25 100 TYR A N 1
ATOM 861 C CA . TYR A 1 100 ? 13.908 11.138 -8.451 1.00 82.25 100 TYR A CA 1
ATOM 862 C C . TYR A 1 100 ? 12.863 12.122 -7.891 1.00 82.25 100 TYR A C 1
ATOM 864 O O . TYR A 1 100 ? 13.217 13.112 -7.246 1.00 82.25 100 TYR A O 1
ATOM 872 N N . PHE A 1 101 ? 11.569 11.822 -8.033 1.00 77.69 101 PHE A N 1
ATOM 873 C CA . PHE A 1 101 ? 10.504 12.653 -7.458 1.00 77.69 101 PHE A CA 1
ATOM 874 C C . PHE A 1 101 ? 10.508 12.679 -5.924 1.00 77.69 101 PHE A C 1
ATOM 876 O O . PHE A 1 101 ? 10.231 13.724 -5.334 1.00 77.69 101 PHE A O 1
ATOM 883 N N . ASP A 1 102 ? 10.826 11.560 -5.267 1.00 71.69 102 ASP A N 1
ATOM 884 C CA . ASP A 1 102 ? 10.945 11.499 -3.806 1.00 71.69 102 ASP A CA 1
ATOM 885 C C . ASP A 1 102 ? 12.151 12.314 -3.301 1.00 71.69 102 ASP A C 1
ATOM 887 O O . ASP A 1 102 ? 12.066 12.904 -2.225 1.00 71.69 102 ASP A O 1
ATOM 891 N N . THR A 1 103 ? 13.247 12.404 -4.064 1.00 74.81 103 THR A N 1
ATOM 892 C CA . THR A 1 103 ? 14.396 13.259 -3.711 1.00 74.81 103 THR A CA 1
ATOM 893 C C . THR A 1 103 ? 14.129 14.753 -3.864 1.00 74.81 103 THR A C 1
ATOM 895 O O . THR A 1 103 ? 14.707 15.525 -3.117 1.00 74.81 103 THR A O 1
ATOM 898 N N . ILE A 1 104 ? 13.248 15.176 -4.778 1.00 71.19 104 ILE A N 1
ATOM 899 C CA . ILE A 1 104 ? 12.920 16.604 -4.974 1.00 71.19 104 ILE A CA 1
ATOM 900 C C . ILE A 1 104 ? 11.935 17.121 -3.913 1.00 71.19 104 ILE A C 1
ATOM 902 O O . ILE A 1 104 ? 11.854 18.318 -3.657 1.00 71.19 104 ILE A O 1
ATOM 906 N N . LYS A 1 105 ? 11.144 16.227 -3.310 1.00 55.84 105 LYS A N 1
ATOM 907 C CA . LYS A 1 105 ? 10.117 16.580 -2.317 1.00 55.84 105 LYS A CA 1
ATOM 908 C C . LYS A 1 105 ? 10.628 16.675 -0.873 1.00 55.84 105 LYS A C 1
ATOM 910 O O . LYS A 1 105 ? 9.830 17.039 -0.009 1.00 55.84 105 LYS A O 1
ATOM 915 N N . ASN A 1 106 ? 11.884 16.311 -0.606 1.00 46.59 106 ASN A N 1
ATOM 916 C CA . ASN A 1 106 ? 12.536 16.453 0.704 1.00 46.59 106 ASN A CA 1
ATOM 917 C C . ASN A 1 106 ? 13.568 17.577 0.656 1.00 46.59 106 ASN A C 1
ATOM 919 O O . ASN A 1 106 ? 13.778 18.184 1.725 1.00 46.59 106 ASN A O 1
#

Secondary structure (DSSP, 8-state):
-PPPPHHHHHHHHHHS-HHHHHHHHHH-HHHHHHHHHTGGGGGGS-HHHHHHHHHHHTS-TTT--HHHHHHHHHHHHHHIIIIIGGGT--HHHHHHHHHHHHHHT-